Protein AF-A0A1Q9ATN0-F1 (afdb_monomer)

Solvent-accessible surface area (backbone atoms only — not comparable to full-atom values): 4939 Å² total; per-residue (Å²): 132,82,79,50,74,65,57,51,53,54,48,52,53,50,52,53,51,49,53,51,5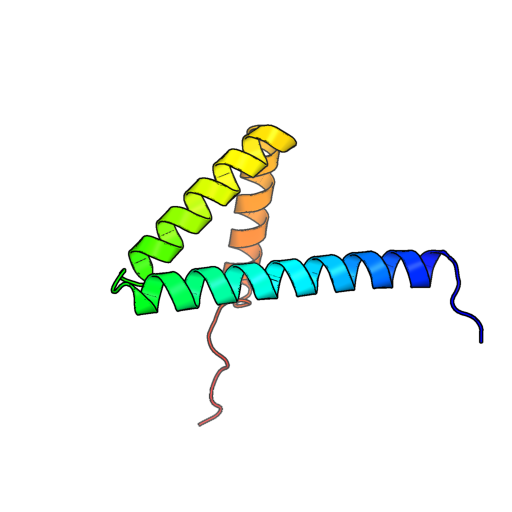2,49,5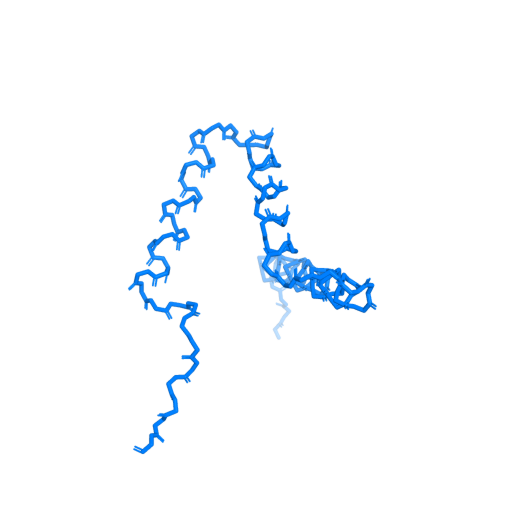2,54,51,49,55,50,51,52,40,46,73,75,68,46,55,68,69,58,54,50,53,52,51,51,54,50,54,50,53,52,36,31,75,76,52,35,64,70,47,36,50,54,49,52,52,52,54,50,52,42,50,75,72,44,72,77,54,74,81,79,76,89,124

Secondary structure (DSSP, 8-state):
-PPPHHHHHHHHHHHHHHHHHHHHHHHHHHHHHTT--HHHHHHHHHHHHHHHHHHHHHHHHHHHHHHHHHHHHHTTTTSPP----

Radius of gyration: 16.89 Å; Cα contacts (8 Å, |Δi|>4): 23; chains: 1; bounding box: 35×39×40 Å

Sequence (85 aa):
MEPTLSDIDDMIVHEKMQAALEHQNEAWADGMADGIEPEIIADAAIALAMRETIRLRGEDGAEAMLVAVRERMLAGEFSPPRSLQ

Mean predicted aligned error: 5.16 Å

Organism: NCBI:txid464029

Structure (mmCIF, N/CA/C/O backbone):
data_AF-A0A1Q9ATN0-F1
#
_entry.id   AF-A0A1Q9ATN0-F1
#
loop_
_atom_site.group_PDB
_atom_site.id
_atom_site.type_symbol
_atom_site.label_atom_id
_atom_site.label_alt_id
_atom_site.label_comp_id
_atom_site.label_asym_id
_atom_site.label_entity_id
_atom_site.label_seq_id
_atom_site.pdbx_PDB_ins_code
_atom_site.Cartn_x
_atom_site.Cartn_y
_atom_site.Cartn_z
_atom_site.occupancy
_atom_site.B_iso_or_equiv
_atom_site.auth_seq_id
_atom_site.auth_comp_id
_atom_site.auth_asym_id
_atom_site.auth_atom_id
_atom_site.pdbx_PDB_model_num
ATOM 1 N N . MET A 1 1 ? -19.586 31.215 6.030 1.00 69.38 1 MET A N 1
ATOM 2 C CA . MET A 1 1 ? -19.601 30.408 7.263 1.00 69.38 1 MET A CA 1
ATOM 3 C C . MET A 1 1 ? -18.150 30.065 7.521 1.00 69.38 1 MET A C 1
ATOM 5 O O . MET A 1 1 ? -17.521 29.564 6.598 1.00 69.38 1 MET A O 1
ATOM 9 N N . GLU A 1 2 ? -17.588 30.490 8.649 1.00 74.31 2 GLU A N 1
ATOM 10 C CA . GLU A 1 2 ? -16.204 30.143 8.995 1.00 74.31 2 GLU A CA 1
ATOM 11 C C . GLU A 1 2 ? -16.142 28.639 9.298 1.00 74.31 2 GLU A C 1
ATOM 13 O O . GLU A 1 2 ? -17.068 28.137 9.943 1.00 74.31 2 GLU A O 1
ATOM 18 N N . PRO A 1 3 ? -15.127 27.914 8.793 1.00 74.56 3 PRO A N 1
ATOM 19 C CA . PRO A 1 3 ? -14.983 26.494 9.078 1.00 74.56 3 PRO A CA 1
ATOM 20 C C . PRO A 1 3 ? -14.817 26.294 10.583 1.00 74.56 3 PRO A C 1
ATOM 22 O O . PRO A 1 3 ? -14.123 27.059 11.260 1.00 74.56 3 PRO A O 1
ATOM 25 N N . THR A 1 4 ? -15.489 25.283 11.120 1.00 88.56 4 THR A N 1
ATOM 26 C CA . THR A 1 4 ? -15.338 24.913 12.525 1.00 88.56 4 THR A CA 1
ATOM 27 C C . THR A 1 4 ? -13.973 24.261 12.747 1.00 88.56 4 THR A C 1
ATOM 29 O O . THR A 1 4 ? -13.316 23.823 11.806 1.00 88.56 4 THR A O 1
ATOM 32 N N . LEU A 1 5 ? -13.536 24.153 14.005 1.00 84.88 5 LEU A N 1
ATOM 33 C CA . LEU A 1 5 ? -12.287 23.453 14.332 1.00 84.88 5 LEU A CA 1
ATOM 34 C C . LEU A 1 5 ? -12.283 21.996 13.832 1.00 84.88 5 LEU A C 1
ATOM 36 O O . LEU A 1 5 ? -11.254 21.529 13.362 1.00 84.88 5 LEU A O 1
ATOM 40 N N . SER A 1 6 ? -13.437 21.318 13.858 1.00 87.00 6 SER A N 1
ATOM 41 C CA . SER A 1 6 ? -13.573 19.953 13.329 1.00 87.00 6 SER A CA 1
ATOM 42 C C . SER A 1 6 ? -13.384 19.905 11.814 1.00 87.00 6 SER A C 1
ATOM 44 O O . SER A 1 6 ? -12.699 19.02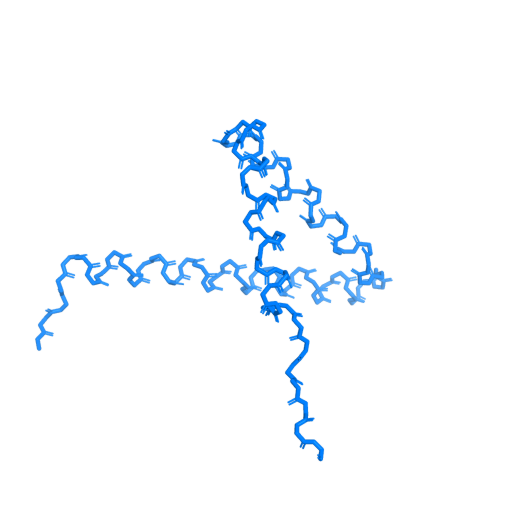0 11.317 1.00 87.00 6 SER A O 1
ATOM 46 N N . ASP A 1 7 ? -13.945 20.877 11.085 1.00 89.81 7 ASP A N 1
ATOM 47 C CA . ASP A 1 7 ? -13.789 20.950 9.626 1.00 89.81 7 ASP A CA 1
ATOM 48 C C . ASP A 1 7 ? -12.320 21.188 9.240 1.00 89.81 7 ASP A C 1
ATOM 50 O O . ASP A 1 7 ? -11.841 20.686 8.224 1.00 89.81 7 ASP A O 1
ATOM 54 N N . ILE A 1 8 ? -11.591 21.950 10.064 1.00 90.12 8 ILE A N 1
ATOM 55 C CA . ILE A 1 8 ? -10.156 22.192 9.887 1.00 90.12 8 ILE A CA 1
ATOM 56 C C . ILE A 1 8 ? -9.353 20.910 10.147 1.00 90.12 8 ILE A C 1
ATOM 58 O O . ILE A 1 8 ? -8.458 20.597 9.363 1.00 90.12 8 ILE A O 1
ATOM 62 N N . ASP A 1 9 ? -9.672 20.149 11.196 1.00 92.31 9 ASP A N 1
ATOM 63 C CA . ASP A 1 9 ? -9.000 18.876 11.491 1.00 92.31 9 ASP A CA 1
ATOM 64 C C . ASP A 1 9 ? -9.214 17.842 10.371 1.00 92.31 9 ASP A C 1
ATOM 66 O O . ASP A 1 9 ? -8.254 17.200 9.931 1.00 92.31 9 ASP A O 1
ATOM 70 N N . ASP A 1 10 ? -10.438 17.730 9.847 1.00 91.25 10 ASP A N 1
ATOM 71 C CA . ASP A 1 10 ? -10.755 16.842 8.722 1.00 91.25 10 ASP A CA 1
ATOM 72 C C . ASP A 1 10 ? -9.997 17.249 7.449 1.00 91.25 10 ASP A C 1
ATOM 74 O O . ASP A 1 10 ? -9.437 16.398 6.748 1.00 91.25 10 ASP A O 1
ATOM 78 N N . MET A 1 11 ? -9.908 18.556 7.176 1.00 93.06 11 MET A N 1
ATOM 79 C CA . MET A 1 11 ? -9.123 19.092 6.063 1.00 93.06 11 MET A CA 1
ATOM 80 C C . MET A 1 11 ? -7.634 18.747 6.208 1.00 93.06 11 MET A C 1
ATOM 82 O O . MET A 1 11 ? -7.019 18.286 5.249 1.00 93.06 11 ME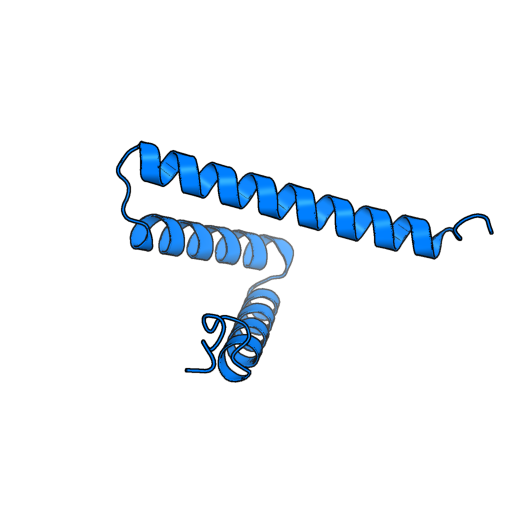T A O 1
ATOM 86 N N . ILE A 1 12 ? -7.067 18.873 7.412 1.00 94.75 12 ILE A N 1
ATOM 87 C CA . ILE A 1 12 ? -5.666 18.513 7.685 1.00 94.75 12 ILE A CA 1
ATOM 88 C C . ILE A 1 12 ? -5.418 17.019 7.444 1.00 94.75 12 ILE A C 1
ATOM 90 O O . ILE A 1 12 ? -4.380 16.641 6.892 1.00 94.75 12 ILE A O 1
ATOM 94 N N . VAL A 1 13 ? -6.332 16.144 7.874 1.00 94.06 13 VAL A N 1
ATOM 95 C CA . VAL A 1 13 ? -6.209 14.697 7.632 1.00 94.06 13 VAL A CA 1
ATOM 96 C C . VAL A 1 13 ? -6.251 14.401 6.134 1.00 94.06 13 VAL A C 1
ATOM 98 O O . VAL A 1 13 ? -5.425 13.624 5.647 1.00 94.06 13 VAL A O 1
ATOM 101 N N . HIS A 1 14 ? -7.157 15.049 5.400 1.00 93.19 14 HIS A N 1
ATOM 102 C CA . HIS A 1 14 ? -7.267 14.895 3.954 1.00 93.19 14 HIS A CA 1
ATOM 103 C C . HIS A 1 14 ? -5.994 15.342 3.222 1.00 93.19 14 HIS A C 1
ATOM 105 O O . HIS A 1 14 ? -5.462 14.585 2.412 1.00 93.19 14 HIS A O 1
ATOM 111 N N . GLU A 1 15 ? -5.453 16.515 3.557 1.00 96.19 15 GLU A N 1
ATOM 112 C CA . GLU A 1 15 ? -4.211 17.026 2.965 1.00 96.19 15 GLU A CA 1
ATOM 113 C C . GLU A 1 15 ? -3.025 16.090 3.228 1.00 96.19 15 GLU A C 1
ATOM 115 O O . GLU A 1 15 ? -2.260 15.777 2.317 1.00 96.19 15 GLU A O 1
ATOM 120 N N . LYS A 1 16 ? -2.892 15.571 4.455 1.00 96.12 16 LYS A N 1
ATOM 121 C CA . LYS A 1 16 ? -1.841 14.595 4.789 1.00 96.12 16 LYS A CA 1
ATOM 122 C C . LYS A 1 16 ? -1.984 13.302 3.998 1.00 96.12 16 LYS A C 1
ATOM 124 O O . LYS A 1 16 ? -0.980 12.737 3.570 1.00 96.12 16 LYS A O 1
ATOM 129 N N . MET A 1 17 ? -3.214 12.825 3.815 1.00 94.06 17 MET A N 1
ATOM 130 C CA . MET A 1 17 ? -3.472 11.655 2.982 1.00 94.06 17 MET A CA 1
ATOM 131 C C . MET A 1 17 ? -3.114 11.913 1.518 1.00 94.06 17 MET A C 1
ATOM 133 O O . MET A 1 17 ? -2.499 11.050 0.897 1.00 94.06 17 MET A O 1
ATOM 137 N N . GLN A 1 18 ? -3.456 13.083 0.976 1.00 96.38 18 GLN A N 1
ATOM 138 C CA . GLN A 1 18 ? -3.115 13.444 -0.398 1.00 96.38 18 GLN A CA 1
ATOM 139 C C . GLN A 1 18 ? -1.594 13.514 -0.593 1.00 96.38 18 GLN A C 1
ATOM 141 O O . GLN A 1 18 ? -1.072 12.864 -1.494 1.00 96.38 18 GLN A O 1
ATOM 146 N N . ALA A 1 19 ? -0.878 14.206 0.296 1.00 97.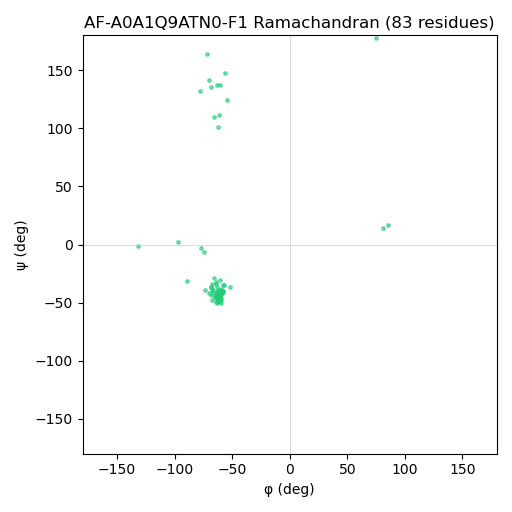62 19 ALA A N 1
ATOM 147 C CA . ALA A 1 19 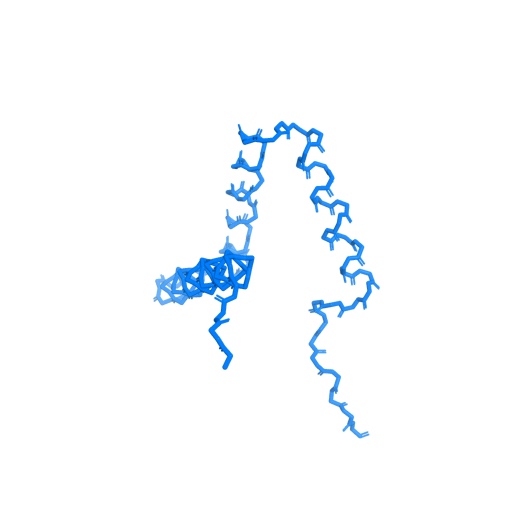? 0.581 14.294 0.243 1.00 97.62 19 ALA A CA 1
ATOM 148 C C . ALA A 1 19 ? 1.250 12.911 0.341 1.00 97.62 19 ALA A C 1
ATOM 150 O O . ALA A 1 19 ? 2.214 12.626 -0.365 1.00 97.62 19 ALA A O 1
ATOM 151 N N . ALA A 1 20 ? 0.722 12.014 1.181 1.00 96.06 20 ALA A N 1
ATOM 152 C CA . ALA A 1 20 ? 1.201 10.636 1.236 1.00 96.06 20 ALA A CA 1
ATOM 153 C C . ALA A 1 20 ? 0.962 9.896 -0.093 1.00 96.06 20 ALA A C 1
ATOM 155 O O . ALA A 1 20 ? 1.848 9.211 -0.580 1.00 96.06 20 ALA A O 1
ATOM 156 N N . LEU A 1 21 ? -0.203 10.043 -0.726 1.00 95.44 21 LEU A N 1
ATOM 157 C CA . LEU A 1 21 ? -0.449 9.419 -2.032 1.00 95.44 21 LEU A CA 1
ATOM 158 C C . LEU A 1 21 ? 0.500 9.948 -3.118 1.00 95.44 21 LEU A C 1
ATOM 160 O O . LEU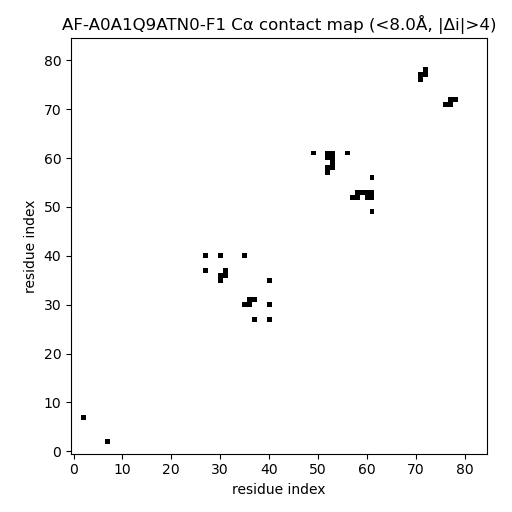 A 1 21 ? 0.973 9.170 -3.943 1.00 95.44 21 LEU A O 1
ATOM 164 N N . GLU A 1 22 ? 0.798 11.246 -3.106 1.00 97.38 22 GLU A N 1
ATOM 165 C CA . GLU A 1 22 ? 1.746 11.871 -4.033 1.00 97.38 22 GLU A CA 1
ATOM 166 C C . GLU A 1 22 ? 3.155 11.285 -3.879 1.00 97.38 22 GLU A C 1
ATOM 168 O O . GLU A 1 22 ? 3.729 10.837 -4.870 1.00 97.38 22 GLU A O 1
ATOM 173 N N . HIS A 1 23 ? 3.666 11.180 -2.648 1.00 97.31 23 HIS A N 1
ATOM 174 C CA . HIS A 1 23 ? 4.971 10.562 -2.384 1.00 97.31 23 HIS A CA 1
ATOM 175 C C . HIS A 1 23 ? 5.046 9.103 -2.847 1.00 97.31 23 HIS A C 1
ATOM 177 O O . HIS A 1 23 ? 6.051 8.678 -3.415 1.00 97.31 23 HIS A O 1
ATOM 183 N N . GLN A 1 24 ? 3.984 8.326 -2.634 1.00 96.31 24 GLN A N 1
ATOM 184 C CA . GLN A 1 24 ? 3.938 6.929 -3.061 1.00 96.31 24 GLN A CA 1
ATOM 185 C C . GLN A 1 24 ? 3.920 6.807 -4.591 1.00 96.31 24 GLN A C 1
ATOM 187 O O . GLN A 1 24 ? 4.584 5.926 -5.136 1.00 96.31 24 GLN A O 1
ATOM 192 N N . ASN A 1 25 ? 3.198 7.691 -5.286 1.00 96.44 25 ASN A N 1
ATOM 193 C CA . ASN A 1 25 ? 3.170 7.726 -6.749 1.00 96.44 25 ASN A CA 1
ATOM 194 C C . ASN A 1 25 ? 4.523 8.137 -7.342 1.00 96.44 25 ASN A C 1
ATOM 196 O O . ASN A 1 25 ? 4.940 7.566 -8.347 1.00 96.44 25 ASN A O 1
ATOM 200 N N . GLU A 1 26 ? 5.208 9.099 -6.724 1.00 98.00 26 GLU A N 1
ATOM 201 C CA . GLU A 1 26 ? 6.554 9.517 -7.129 1.00 98.0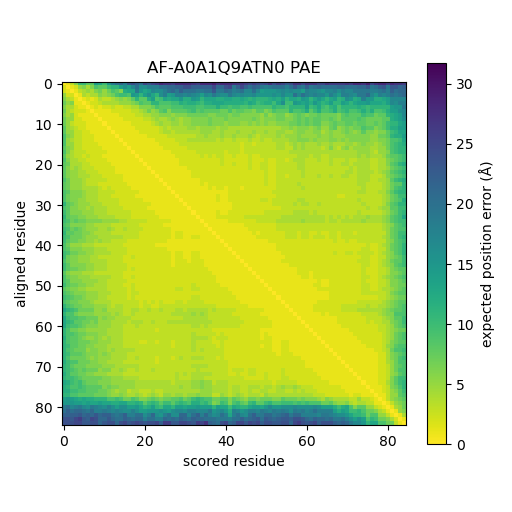0 26 GLU A CA 1
ATOM 202 C C . GLU A 1 26 ? 7.554 8.369 -6.955 1.00 98.00 26 GLU A C 1
ATOM 204 O O . GLU A 1 26 ? 8.199 7.974 -7.920 1.00 98.00 26 GLU A O 1
ATOM 209 N N . ALA A 1 27 ? 7.580 7.731 -5.779 1.00 96.94 27 ALA A N 1
ATOM 210 C CA . ALA A 1 27 ? 8.441 6.573 -5.531 1.00 96.94 27 ALA A CA 1
ATOM 211 C C . ALA A 1 27 ? 8.176 5.416 -6.513 1.00 96.94 27 ALA A C 1
ATOM 213 O O . ALA A 1 27 ? 9.101 4.708 -6.915 1.00 96.94 27 ALA A O 1
ATOM 214 N N . TRP A 1 28 ? 6.917 5.227 -6.916 1.00 97.88 28 TRP A N 1
ATOM 215 C CA . TRP A 1 28 ? 6.553 4.249 -7.937 1.00 97.88 28 TRP A CA 1
ATOM 216 C C . TRP A 1 28 ? 7.098 4.626 -9.317 1.00 97.88 28 TRP A C 1
ATOM 218 O O . TRP A 1 28 ? 7.669 3.783 -10.011 1.00 97.88 28 TRP A O 1
ATOM 228 N N . ALA A 1 29 ? 6.915 5.882 -9.728 1.00 98.12 29 ALA A N 1
ATOM 229 C CA . ALA A 1 29 ? 7.394 6.382 -11.010 1.00 98.12 29 ALA A CA 1
ATOM 230 C C . ALA A 1 29 ? 8.924 6.305 -11.110 1.00 98.12 29 ALA A C 1
ATOM 232 O O . ALA A 1 29 ? 9.434 5.825 -12.122 1.00 98.12 29 ALA A O 1
ATOM 233 N N . ASP A 1 30 ? 9.630 6.696 -10.049 1.00 98.25 30 ASP A N 1
ATOM 234 C CA . ASP A 1 30 ? 11.089 6.633 -9.959 1.00 98.25 30 ASP A CA 1
ATOM 235 C C . ASP A 1 30 ? 11.591 5.190 -10.051 1.00 98.25 30 ASP A C 1
ATOM 237 O O . ASP A 1 30 ? 12.463 4.887 -10.864 1.00 98.25 30 ASP A O 1
ATOM 241 N N . GLY A 1 31 ? 10.979 4.264 -9.303 1.00 98.00 31 GLY A N 1
ATOM 242 C CA . GLY A 1 31 ? 11.339 2.848 -9.371 1.00 98.00 31 GLY A CA 1
ATOM 243 C C . GLY A 1 31 ? 11.171 2.265 -10.777 1.00 98.00 31 GLY A C 1
ATOM 244 O O . GLY A 1 31 ? 12.045 1.545 -11.260 1.00 98.00 31 GLY A O 1
ATOM 245 N N . MET A 1 32 ? 10.086 2.616 -11.475 1.00 98.38 32 MET A N 1
ATOM 246 C CA . MET A 1 32 ? 9.914 2.193 -12.867 1.00 98.38 32 MET A CA 1
ATOM 247 C C . MET A 1 32 ? 10.917 2.860 -13.816 1.00 98.38 32 MET A C 1
ATOM 249 O O . MET A 1 32 ? 11.370 2.217 -14.763 1.00 98.38 32 MET A O 1
ATOM 253 N N . ALA A 1 33 ? 11.271 4.129 -13.589 1.00 98.31 33 ALA A N 1
ATOM 254 C CA . ALA A 1 33 ? 12.276 4.835 -14.385 1.00 98.31 33 ALA A CA 1
ATOM 255 C C . ALA A 1 33 ? 13.673 4.203 -14.242 1.00 98.31 33 ALA A C 1
ATOM 257 O O . ALA A 1 33 ? 14.419 4.145 -15.221 1.00 98.31 33 ALA A O 1
ATOM 258 N N . ASP A 1 34 ? 13.974 3.651 -13.066 1.00 98.31 34 ASP A N 1
ATOM 259 C CA . ASP A 1 34 ? 15.186 2.875 -12.783 1.00 98.31 34 ASP A CA 1
ATOM 260 C C . ASP A 1 34 ? 15.141 1.437 -13.345 1.00 98.31 34 ASP A C 1
ATOM 262 O O . ASP A 1 34 ? 16.126 0.699 -13.261 1.00 98.31 34 ASP A O 1
ATOM 266 N N . GLY A 1 35 ? 14.024 1.036 -13.962 1.00 98.31 35 GLY A N 1
ATOM 267 C CA . GLY A 1 35 ? 13.847 -0.271 -14.598 1.00 98.31 35 GLY A CA 1
ATOM 268 C C . GLY A 1 35 ? 13.408 -1.390 -13.652 1.00 98.31 35 GLY A C 1
ATOM 269 O O . GLY A 1 35 ? 13.540 -2.555 -14.017 1.00 98.31 35 GLY A O 1
ATOM 270 N N . ILE A 1 36 ? 12.900 -1.061 -12.460 1.00 98.50 36 ILE A N 1
ATOM 271 C CA . ILE A 1 36 ? 12.365 -2.041 -11.508 1.00 98.50 36 ILE A CA 1
ATOM 272 C C . ILE A 1 36 ? 10.961 -2.465 -11.950 1.00 98.50 36 ILE A C 1
ATOM 274 O O . ILE A 1 36 ? 10.107 -1.626 -12.245 1.00 98.50 36 ILE A O 1
ATOM 278 N N . GLU A 1 37 ? 10.700 -3.771 -11.969 1.00 98.44 37 GLU A N 1
ATOM 279 C CA . GLU A 1 37 ? 9.389 -4.304 -12.317 1.00 98.44 37 GLU A CA 1
ATOM 280 C C . GLU A 1 37 ? 8.304 -3.860 -11.310 1.00 98.44 37 GLU A C 1
ATOM 282 O O . GLU A 1 37 ? 8.530 -3.916 -10.094 1.00 98.44 37 GLU A O 1
ATOM 287 N N . PRO A 1 38 ? 7.103 -3.461 -11.776 1.00 97.06 38 PRO A N 1
ATOM 288 C CA . PRO A 1 38 ? 6.007 -3.011 -10.913 1.00 97.06 38 PRO A CA 1
ATOM 289 C C . PRO A 1 38 ? 5.655 -3.986 -9.784 1.00 97.06 38 PRO A C 1
ATOM 291 O O . PRO A 1 38 ? 5.347 -3.568 -8.669 1.00 97.06 38 PRO A O 1
ATOM 294 N N . GLU A 1 39 ? 5.723 -5.289 -10.053 1.00 97.44 39 GLU A N 1
ATOM 295 C CA . GLU A 1 39 ? 5.465 -6.347 -9.078 1.00 97.44 39 GLU A CA 1
ATOM 296 C C . GLU A 1 39 ? 6.481 -6.324 -7.926 1.00 97.44 39 GLU A C 1
ATOM 298 O O . GLU A 1 39 ? 6.108 -6.517 -6.770 1.00 97.44 39 GLU A O 1
ATOM 303 N N . ILE A 1 40 ? 7.750 -6.010 -8.213 1.00 98.12 40 ILE A N 1
ATOM 304 C CA . ILE A 1 40 ? 8.803 -5.885 -7.195 1.00 98.12 40 ILE A CA 1
ATOM 305 C C . ILE A 1 40 ? 8.575 -4.634 -6.340 1.00 98.12 40 ILE A C 1
ATOM 307 O O . ILE A 1 40 ? 8.720 -4.689 -5.116 1.00 98.12 40 ILE A O 1
ATOM 311 N N . ILE A 1 41 ? 8.186 -3.514 -6.961 1.00 98.19 41 ILE A N 1
ATOM 312 C CA . ILE A 1 41 ? 7.850 -2.271 -6.246 1.00 98.19 41 ILE A CA 1
ATOM 313 C C . ILE A 1 41 ? 6.660 -2.513 -5.308 1.00 98.19 41 ILE A C 1
ATOM 315 O O . ILE A 1 41 ? 6.704 -2.124 -4.138 1.00 98.19 41 ILE A O 1
ATOM 319 N N . ALA A 1 42 ? 5.621 -3.200 -5.793 1.00 96.94 42 ALA A N 1
ATOM 320 C CA . ALA A 1 42 ? 4.442 -3.547 -5.006 1.00 96.94 42 ALA A CA 1
ATOM 321 C C . ALA A 1 42 ? 4.796 -4.405 -3.783 1.00 96.94 42 ALA A C 1
ATOM 323 O O . ALA A 1 42 ? 4.415 -4.062 -2.660 1.00 96.94 42 ALA A O 1
ATOM 324 N N . ASP A 1 43 ? 5.562 -5.481 -3.979 1.00 98.06 43 ASP A N 1
ATOM 325 C CA . ASP A 1 43 ? 5.983 -6.371 -2.894 1.00 98.06 43 ASP A CA 1
ATOM 326 C C . ASP A 1 43 ? 6.816 -5.626 -1.842 1.00 98.06 43 ASP A C 1
ATOM 328 O O . ASP A 1 43 ? 6.588 -5.770 -0.634 1.00 98.06 43 ASP A O 1
ATOM 332 N N . ALA A 1 44 ? 7.749 -4.776 -2.281 1.00 97.75 44 ALA A N 1
ATOM 333 C CA . ALA A 1 44 ? 8.561 -3.956 -1.388 1.00 97.75 44 ALA A CA 1
ATOM 334 C C . ALA A 1 44 ? 7.708 -2.959 -0.583 1.00 97.75 44 ALA A C 1
ATOM 336 O O . ALA A 1 44 ? 7.890 -2.832 0.634 1.00 97.75 44 ALA A O 1
ATOM 337 N N . ALA A 1 45 ? 6.751 -2.290 -1.232 1.00 96.69 45 ALA A N 1
ATOM 338 C CA . ALA A 1 45 ? 5.846 -1.342 -0.589 1.00 96.69 45 ALA A CA 1
ATOM 339 C C . ALA A 1 45 ? 4.954 -2.025 0.461 1.00 96.69 45 ALA A C 1
ATOM 341 O O . ALA A 1 45 ? 4.836 -1.529 1.584 1.00 96.69 45 ALA A O 1
ATOM 342 N N . ILE A 1 46 ? 4.382 -3.192 0.140 1.00 96.69 46 ILE A N 1
ATOM 343 C CA . ILE A 1 46 ? 3.563 -3.975 1.078 1.00 96.69 46 ILE A CA 1
ATOM 344 C C . ILE A 1 46 ? 4.410 -4.437 2.267 1.00 96.69 46 ILE A C 1
ATOM 346 O O . ILE A 1 46 ? 3.994 -4.275 3.416 1.00 96.69 46 ILE A O 1
ATOM 350 N N . ALA A 1 47 ? 5.615 -4.962 2.027 1.00 97.75 47 ALA A N 1
ATOM 351 C CA . ALA A 1 47 ? 6.504 -5.401 3.099 1.00 97.75 47 ALA A CA 1
ATOM 352 C C . ALA A 1 47 ? 6.877 -4.250 4.050 1.00 97.75 47 ALA A C 1
ATOM 354 O O . ALA A 1 47 ? 6.879 -4.433 5.271 1.00 97.75 47 ALA A O 1
ATOM 355 N N . LEU A 1 48 ? 7.167 -3.061 3.511 1.00 97.44 48 LEU A N 1
ATOM 356 C CA . LEU A 1 48 ? 7.443 -1.867 4.309 1.00 97.44 48 LEU A CA 1
ATOM 357 C C . LEU A 1 48 ? 6.217 -1.438 5.124 1.00 97.44 48 LEU A C 1
ATOM 359 O O . LEU A 1 48 ? 6.326 -1.252 6.337 1.00 97.44 48 LEU A O 1
ATOM 363 N N . ALA A 1 49 ? 5.048 -1.338 4.487 1.00 96.44 49 ALA A N 1
ATOM 364 C CA . ALA A 1 49 ? 3.805 -0.953 5.150 1.00 96.44 49 ALA A CA 1
ATOM 365 C C . ALA A 1 49 ? 3.447 -1.908 6.301 1.00 96.44 49 ALA A C 1
ATOM 367 O O . ALA A 1 49 ? 3.068 -1.462 7.386 1.00 96.44 49 ALA A O 1
ATOM 368 N N . MET A 1 50 ? 3.623 -3.218 6.103 1.00 97.94 50 MET A N 1
ATOM 369 C CA . MET A 1 50 ? 3.396 -4.224 7.144 1.00 97.94 50 MET A CA 1
ATOM 370 C C . MET A 1 50 ? 4.373 -4.081 8.316 1.00 97.94 50 MET A C 1
ATOM 372 O O . MET A 1 50 ? 3.937 -4.090 9.467 1.00 97.94 50 MET A O 1
ATOM 376 N N . ARG A 1 51 ? 5.674 -3.888 8.052 1.00 98.31 51 ARG A N 1
ATOM 377 C CA . ARG A 1 51 ? 6.678 -3.668 9.112 1.00 98.31 51 ARG A CA 1
ATOM 378 C C . ARG A 1 51 ? 6.356 -2.433 9.947 1.00 98.31 51 ARG A C 1
ATOM 380 O O . ARG A 1 51 ? 6.378 -2.505 11.174 1.00 98.31 51 ARG A O 1
ATOM 387 N N . GLU A 1 52 ? 6.009 -1.325 9.298 1.00 98.06 52 GLU A N 1
ATOM 388 C CA . GLU A 1 52 ? 5.660 -0.086 9.995 1.00 98.06 52 GLU A CA 1
ATOM 389 C C . GLU A 1 52 ? 4.347 -0.209 10.771 1.00 98.06 52 GLU A C 1
ATOM 391 O O . GLU A 1 52 ? 4.241 0.288 11.893 1.00 98.06 52 GLU A O 1
ATOM 396 N N . THR A 1 53 ? 3.364 -0.931 10.232 1.00 97.56 53 THR A N 1
ATOM 397 C CA . THR A 1 53 ? 2.094 -1.167 10.928 1.00 97.56 53 THR A CA 1
ATOM 398 C C . THR A 1 53 ? 2.306 -1.997 12.185 1.00 97.56 53 THR A C 1
ATOM 400 O O . THR A 1 53 ? 1.819 -1.611 13.245 1.00 97.56 53 THR A O 1
ATOM 403 N N . ILE A 1 54 ? 3.096 -3.072 12.108 1.00 98.38 54 ILE A N 1
ATOM 404 C CA . ILE A 1 54 ? 3.459 -3.874 13.283 1.00 98.38 54 ILE A CA 1
ATOM 405 C C . ILE A 1 54 ? 4.224 -3.018 14.297 1.00 98.38 54 ILE A C 1
ATOM 407 O O . ILE A 1 54 ? 3.917 -3.049 15.487 1.00 98.38 54 ILE A O 1
ATOM 411 N N . ARG A 1 55 ? 5.178 -2.192 13.847 1.00 98.38 55 ARG A N 1
ATOM 412 C CA . ARG A 1 55 ? 5.943 -1.296 14.728 1.00 98.38 55 ARG A CA 1
ATOM 413 C C . ARG A 1 55 ? 5.051 -0.296 15.472 1.00 98.38 55 ARG A C 1
ATOM 415 O O . ARG A 1 55 ? 5.327 0.021 16.625 1.00 98.38 55 ARG A O 1
ATOM 422 N N . LEU A 1 56 ? 4.017 0.226 14.813 1.00 97.81 56 LEU A N 1
ATOM 423 C CA . LEU A 1 56 ? 3.134 1.262 15.358 1.00 97.81 56 LEU A CA 1
ATOM 424 C C . LEU A 1 56 ? 1.938 0.705 16.141 1.00 97.81 56 LEU A C 1
ATOM 426 O O . LEU A 1 56 ? 1.449 1.375 17.048 1.00 97.81 56 LEU A O 1
ATOM 430 N N . ARG A 1 57 ? 1.428 -0.470 15.760 1.00 97.12 57 ARG A N 1
ATOM 431 C CA . ARG A 1 57 ? 0.135 -1.007 16.221 1.00 97.12 57 ARG A CA 1
ATOM 432 C C . ARG A 1 57 ? 0.189 -2.460 16.704 1.00 97.12 57 ARG A C 1
ATOM 434 O O . ARG A 1 57 ? -0.835 -2.975 17.139 1.00 97.12 57 ARG A O 1
ATOM 441 N N . GLY A 1 58 ? 1.350 -3.110 16.652 1.00 98.06 58 GLY A N 1
ATOM 442 C CA . GLY A 1 58 ? 1.506 -4.531 16.967 1.00 98.06 58 GLY A CA 1
ATOM 443 C C . GLY A 1 58 ? 0.980 -5.459 15.869 1.00 98.06 58 GLY A C 1
ATOM 444 O O . GLY A 1 58 ? 0.444 -5.017 14.850 1.00 98.06 58 GLY A O 1
ATOM 445 N N . GLU A 1 59 ? 1.148 -6.763 16.085 1.00 98.06 59 GLU A N 1
ATOM 446 C CA . GLU A 1 59 ? 0.730 -7.809 15.140 1.00 98.06 59 GLU A CA 1
ATOM 447 C C . GLU A 1 59 ? -0.792 -7.824 14.943 1.00 98.06 59 GLU A C 1
ATOM 449 O O . GLU A 1 59 ? -1.246 -7.788 13.801 1.00 98.06 59 GLU A O 1
ATOM 454 N N . ASP A 1 60 ? -1.573 -7.732 16.024 1.00 98.00 60 ASP A N 1
ATOM 455 C CA . ASP A 1 60 ? -3.043 -7.669 15.969 1.00 98.00 60 ASP A CA 1
ATOM 456 C C . ASP A 1 60 ? -3.541 -6.476 15.132 1.00 98.00 60 ASP A C 1
ATOM 458 O O . ASP A 1 60 ? -4.489 -6.579 14.352 1.00 98.00 60 ASP A O 1
ATOM 462 N N . GLY A 1 61 ? -2.879 -5.320 15.255 1.00 96.56 61 GLY A N 1
ATOM 463 C CA . GLY A 1 61 ? -3.209 -4.132 14.469 1.00 96.56 61 GLY A CA 1
ATOM 464 C C . GLY A 1 61 ? -2.909 -4.306 12.978 1.00 96.56 61 GLY A C 1
ATOM 465 O O . GLY A 1 61 ? -3.638 -3.780 12.133 1.00 96.56 61 GLY A O 1
ATOM 466 N N . ALA A 1 62 ? -1.857 -5.055 12.648 1.00 97.50 62 ALA A N 1
ATOM 467 C CA . ALA A 1 62 ? -1.515 -5.392 11.273 1.00 97.50 62 ALA A CA 1
ATOM 468 C C . ALA A 1 62 ? -2.473 -6.439 10.683 1.00 97.50 62 ALA A C 1
ATOM 470 O O . ALA A 1 62 ? -2.889 -6.298 9.532 1.00 97.50 62 ALA A O 1
ATOM 471 N N . GLU A 1 63 ? -2.889 -7.434 11.470 1.00 98.06 63 GLU A N 1
ATOM 472 C CA . GLU A 1 63 ? -3.923 -8.397 11.077 1.00 98.06 63 GLU A CA 1
ATOM 473 C C . GLU A 1 63 ? -5.250 -7.688 10.779 1.00 98.06 63 GLU A C 1
ATOM 475 O O . GLU A 1 63 ? -5.826 -7.880 9.706 1.00 98.06 63 GLU A O 1
ATOM 480 N N . ALA A 1 64 ? -5.696 -6.795 11.667 1.00 97.94 64 ALA A N 1
ATOM 481 C CA . ALA A 1 64 ? -6.913 -6.015 11.456 1.00 97.94 64 ALA A CA 1
ATOM 482 C C . ALA A 1 64 ? -6.851 -5.174 10.165 1.00 97.94 64 ALA A C 1
ATOM 484 O O . ALA A 1 64 ? -7.832 -5.099 9.421 1.00 97.94 64 ALA A O 1
ATOM 485 N N . MET A 1 65 ? -5.691 -4.580 9.858 1.00 97.06 65 MET A N 1
ATOM 486 C CA . MET A 1 65 ? -5.482 -3.860 8.598 1.00 97.06 65 MET A CA 1
ATOM 487 C C . MET A 1 65 ? -5.616 -4.787 7.382 1.00 97.06 65 MET A C 1
ATOM 489 O O . MET A 1 65 ? -6.291 -4.428 6.417 1.00 97.06 65 MET A O 1
ATOM 493 N N . LEU A 1 66 ? -5.009 -5.977 7.419 1.00 97.25 66 LEU A N 1
ATOM 494 C CA . LEU A 1 66 ? -5.100 -6.952 6.327 1.00 97.25 66 LEU A CA 1
ATOM 495 C C . LEU A 1 66 ? -6.534 -7.441 6.105 1.00 97.25 66 LEU A C 1
ATOM 497 O O . LEU A 1 66 ? -6.965 -7.558 4.957 1.00 97.25 66 LEU A O 1
ATOM 501 N N . VAL A 1 67 ? -7.288 -7.684 7.180 1.00 98.12 67 VAL A N 1
ATOM 502 C CA . VAL A 1 67 ? -8.710 -8.049 7.093 1.00 98.12 67 VAL A CA 1
ATOM 503 C C . VAL A 1 67 ? -9.501 -6.942 6.398 1.00 98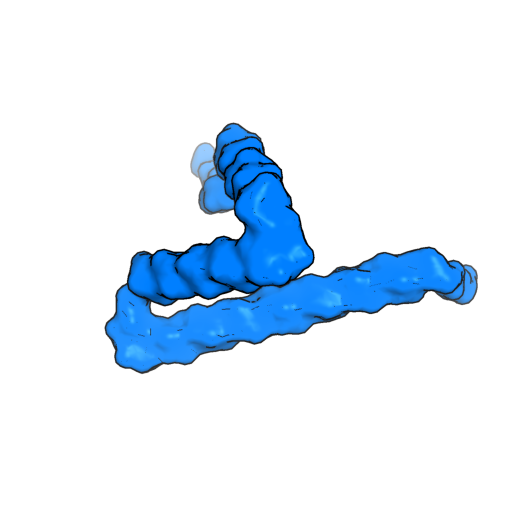.12 67 VAL A C 1
ATOM 505 O O . VAL A 1 67 ? -10.212 -7.228 5.435 1.00 98.12 67 VAL A O 1
ATOM 508 N N . ALA A 1 68 ? -9.313 -5.682 6.796 1.00 97.19 68 ALA A N 1
ATOM 509 C CA . ALA A 1 68 ? -9.999 -4.549 6.176 1.00 97.19 68 ALA A CA 1
ATOM 510 C C . ALA A 1 68 ? -9.637 -4.384 4.686 1.00 97.19 68 ALA A C 1
ATOM 512 O O . ALA A 1 68 ? -10.512 -4.176 3.846 1.00 97.19 68 ALA A O 1
ATOM 513 N N . VAL A 1 69 ? -8.355 -4.515 4.322 1.00 96.56 69 VAL A N 1
ATOM 514 C CA . VAL A 1 69 ? -7.920 -4.479 2.912 1.00 96.56 69 VAL A CA 1
ATOM 515 C C . VAL A 1 69 ? -8.552 -5.624 2.120 1.00 96.56 69 VAL A C 1
ATOM 517 O O . VAL A 1 69 ? -9.038 -5.413 1.008 1.00 96.56 69 VAL A O 1
ATOM 520 N N . ARG A 1 70 ? -8.614 -6.829 2.694 1.00 97.00 70 ARG A N 1
ATOM 521 C CA . ARG A 1 70 ? -9.275 -7.979 2.069 1.00 97.00 70 ARG A CA 1
ATOM 522 C C . ARG A 1 70 ? -10.768 -7.729 1.858 1.00 97.00 70 ARG A C 1
ATOM 524 O O . ARG A 1 70 ? -11.280 -8.058 0.793 1.00 97.00 70 ARG A O 1
ATOM 531 N N . GLU A 1 71 ? -11.470 -7.164 2.833 1.00 98.12 71 GLU A N 1
ATOM 532 C CA . GLU A 1 71 ? -12.894 -6.827 2.703 1.00 98.12 71 GLU A CA 1
ATOM 533 C C . GLU A 1 71 ? -13.139 -5.826 1.568 1.00 98.12 71 GLU A C 1
ATOM 535 O O . GLU A 1 71 ? -14.003 -6.058 0.722 1.00 98.12 71 GLU A O 1
ATOM 540 N N . ARG A 1 72 ? -12.317 -4.775 1.479 1.00 96.38 72 ARG A N 1
ATOM 541 C CA . ARG A 1 72 ? -12.346 -3.788 0.385 1.00 96.38 72 ARG A CA 1
ATOM 542 C C . ARG A 1 72 ? -12.081 -4.421 -0.982 1.00 96.38 72 ARG A C 1
ATOM 544 O O . ARG A 1 72 ? -12.779 -4.136 -1.955 1.00 96.38 72 ARG A O 1
ATOM 551 N N . MET A 1 73 ? -11.127 -5.349 -1.050 1.00 95.25 73 MET A N 1
ATOM 552 C CA . MET A 1 73 ? -10.851 -6.126 -2.261 1.00 95.25 73 MET A CA 1
ATOM 553 C C . MET A 1 73 ? -12.061 -6.968 -2.682 1.00 95.25 73 MET A C 1
ATOM 555 O O . MET A 1 73 ? -12.430 -6.957 -3.854 1.00 95.25 73 MET A O 1
ATOM 559 N N . LEU A 1 74 ? -12.709 -7.659 -1.739 1.00 94.88 74 LEU A N 1
ATOM 560 C CA . LEU A 1 74 ? -13.917 -8.450 -2.003 1.00 94.88 74 LEU A CA 1
ATOM 561 C C . LEU A 1 74 ? -15.117 -7.581 -2.407 1.00 94.88 74 LEU A C 1
ATOM 563 O O . LEU A 1 74 ? -15.962 -8.034 -3.176 1.00 94.88 74 LEU A O 1
ATOM 567 N N . ALA A 1 75 ? -15.169 -6.334 -1.938 1.00 95.69 75 ALA A N 1
ATOM 568 C CA . ALA A 1 75 ? -16.142 -5.338 -2.378 1.00 95.69 75 ALA A CA 1
ATOM 569 C C . ALA A 1 75 ? -15.849 -4.777 -3.785 1.00 95.69 75 ALA A C 1
ATOM 571 O O . ALA A 1 75 ? -16.662 -4.034 -4.334 1.00 95.69 75 ALA A O 1
ATOM 572 N N . GLY A 1 76 ? -14.710 -5.140 -4.387 1.00 94.00 76 GLY A N 1
ATOM 573 C CA . GLY A 1 76 ? -14.305 -4.695 -5.717 1.00 94.00 76 GLY A CA 1
ATOM 574 C C . GLY A 1 76 ? -13.677 -3.302 -5.746 1.00 94.00 76 GLY A C 1
ATOM 575 O O . GLY A 1 76 ? -13.532 -2.747 -6.830 1.00 94.00 76 GLY A O 1
ATOM 576 N N . GLU A 1 77 ? -13.278 -2.743 -4.599 1.00 94.38 77 GLU A N 1
ATOM 577 C CA . GLU A 1 77 ? -12.759 -1.369 -4.508 1.00 94.38 77 GLU A CA 1
ATOM 578 C C . GLU A 1 77 ? -11.489 -1.145 -5.345 1.00 94.38 77 GLU A C 1
ATOM 580 O O . GLU A 1 77 ? -11.277 -0.061 -5.877 1.00 94.38 77 GLU A O 1
ATOM 585 N N . PHE A 1 78 ? -10.670 -2.185 -5.512 1.00 90.88 78 PHE A N 1
ATOM 586 C CA . PHE A 1 78 ? -9.434 -2.133 -6.304 1.00 90.88 78 PHE A CA 1
ATOM 587 C C . PHE A 1 78 ? -9.604 -2.655 -7.735 1.00 90.88 78 PHE A C 1
ATOM 589 O O . PHE A 1 78 ? -8.630 -2.753 -8.478 1.00 90.88 78 PHE A O 1
ATOM 596 N N . SER A 1 79 ? -10.820 -3.049 -8.126 1.00 88.25 79 SER A N 1
ATOM 597 C CA . SER A 1 79 ? -11.058 -3.507 -9.493 1.00 88.25 79 SER A CA 1
ATOM 598 C C . SER A 1 79 ? -10.964 -2.324 -10.456 1.00 88.25 79 SER A C 1
ATOM 600 O O . SER A 1 79 ? -11.447 -1.237 -10.128 1.00 88.25 79 SER A O 1
ATOM 602 N N . PRO A 1 80 ? -10.392 -2.509 -11.659 1.00 82.69 80 PRO A N 1
ATOM 603 C CA . PRO A 1 80 ? -10.392 -1.457 -12.663 1.00 82.69 80 PRO A CA 1
ATOM 604 C C . PRO A 1 80 ? -11.833 -1.009 -12.956 1.00 82.69 80 PRO A C 1
ATOM 606 O O . PRO A 1 80 ? -12.761 -1.829 -12.885 1.00 82.69 80 PRO A O 1
ATOM 609 N N . PRO A 1 81 ? -12.052 0.278 -13.287 1.00 76.12 81 PRO A N 1
ATOM 610 C CA . PRO A 1 81 ? -13.379 0.768 -13.624 1.00 76.12 81 PRO A CA 1
ATOM 611 C C . PRO A 1 81 ? -13.962 -0.088 -14.748 1.00 76.12 81 PRO A C 1
ATOM 613 O O . PRO A 1 81 ? -13.351 -0.258 -15.804 1.00 76.12 81 PRO A O 1
ATOM 616 N N . ARG A 1 82 ? -15.147 -0.660 -14.506 1.00 70.19 82 ARG A N 1
ATOM 617 C CA . ARG A 1 82 ? -15.860 -1.445 -15.517 1.00 70.19 82 ARG A CA 1
ATOM 618 C C . ARG A 1 82 ? -16.159 -0.523 -16.695 1.00 70.19 82 ARG A C 1
ATOM 620 O O . ARG A 1 82 ? -16.978 0.385 -16.559 1.00 70.19 82 ARG A O 1
ATOM 627 N N . SER A 1 83 ? -15.526 -0.751 -17.843 1.00 68.50 83 SER A N 1
ATOM 628 C CA . SER A 1 83 ? -15.990 -0.149 -19.088 1.00 68.50 83 SER A CA 1
ATOM 629 C C . SER A 1 83 ? -17.358 -0.754 -19.389 1.00 68.50 83 SER A C 1
ATOM 631 O O . SER A 1 83 ? -17.455 -1.948 -19.671 1.00 68.50 83 SER A O 1
ATOM 633 N N . LEU A 1 84 ? -18.422 0.043 -19.266 1.00 66.62 84 LEU A N 1
ATOM 634 C CA . LEU A 1 84 ? -19.713 -0.304 -19.851 1.00 66.62 84 LEU A CA 1
ATOM 635 C C . LEU A 1 84 ? -19.482 -0.368 -21.364 1.00 66.62 84 LEU A C 1
ATOM 637 O O . LEU A 1 84 ? -19.313 0.672 -21.999 1.00 66.62 84 LEU A O 1
ATOM 641 N N . GLN A 1 85 ? -19.349 -1.584 -21.889 1.00 50.34 85 GLN A N 1
ATOM 642 C CA . GLN A 1 85 ? -19.225 -1.858 -23.316 1.00 50.34 85 GLN A CA 1
ATOM 643 C C . GLN A 1 85 ? -20.609 -2.075 -23.924 1.00 50.34 85 GLN A C 1
ATOM 645 O O . GLN A 1 85 ? -21.453 -2.700 -23.239 1.00 50.34 85 GLN A O 1
#

Foldseek 3Di:
DDDDPVSVVVVVVVVVVVVVVVVLVVQQVVCVVVVHDSVVSVVVVVVVVLVVQCVVPNPVSSVVVVVVVVVCVVVVVVPDPDDPD

pLDDT: mean 93.36, std 8.84, range [50.34, 98.5]